Protein AF-A0A2E7P7Y0-F1 (afdb_monomer_lite)

Radius of gyration: 20.43 Å; chains: 1; bounding box: 57×57×49 Å

Foldseek 3Di:
DDPDPPPPDDPPPDPPLVVLQCLCQDPVLVVVVVVLQVVVQVDWDFPVSCVVSCVVSVNNVCNVVNQVVCVVVVQKDKDKAWAQDDDPPDPRGPDITITIHGDDPPPD

Secondary structure (DSSP, 8-state):
--------PPPPPPPHHHHHHHHHTSHHHHHHHHHHHHHTTTS-B-GGGGHHHHHHHT-TTTHHHHHHHHHHTTSSEEEEEESS-SSTTSTT---EEEEEEPPTT---

Structure (mmCIF, N/CA/C/O backbone):
data_AF-A0A2E7P7Y0-F1
#
_entry.id   AF-A0A2E7P7Y0-F1
#
loop_
_atom_site.group_PDB
_atom_site.id
_atom_site.type_symbol
_atom_site.label_atom_id
_atom_site.label_alt_id
_atom_site.label_comp_id
_atom_site.label_asym_id
_atom_site.label_entity_id
_atom_site.label_seq_id
_atom_site.pdbx_PDB_ins_code
_atom_site.Cartn_x
_atom_site.Cartn_y
_atom_site.Cartn_z
_atom_site.occupancy
_atom_site.B_iso_or_equiv
_atom_site.auth_seq_id
_atom_site.auth_comp_id
_atom_site.auth_asym_id
_atom_site.auth_atom_id
_atom_site.pdbx_PDB_model_num
ATOM 1 N N . MET A 1 1 ? 44.136 28.606 -32.671 1.00 40.25 1 MET A N 1
ATOM 2 C CA . MET A 1 1 ? 43.612 28.026 -31.418 1.00 40.25 1 MET A CA 1
ATOM 3 C C . MET A 1 1 ? 42.392 27.204 -31.773 1.00 40.25 1 MET A C 1
ATOM 5 O O . MET A 1 1 ? 41.390 27.782 -32.167 1.00 40.25 1 MET A O 1
ATOM 9 N N . VAL A 1 2 ? 42.505 25.879 -31.737 1.00 45.91 2 VAL A N 1
ATOM 10 C CA . VAL A 1 2 ? 41.358 24.984 -31.921 1.00 45.91 2 VAL A CA 1
ATOM 11 C C . VAL A 1 2 ? 40.875 24.647 -30.520 1.00 45.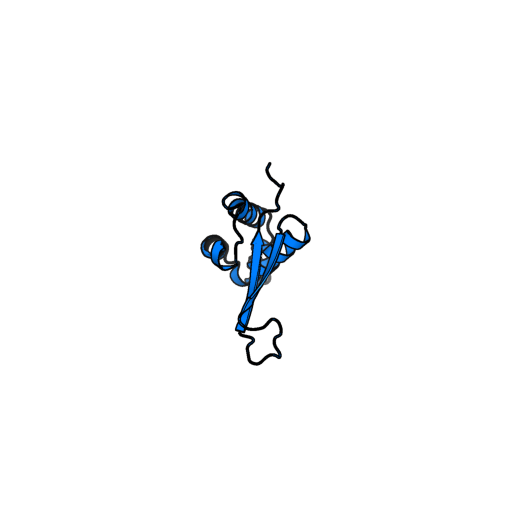91 2 VAL A C 1
ATOM 13 O O . VAL A 1 2 ? 41.578 23.964 -29.782 1.00 45.91 2 VAL A O 1
ATOM 16 N N . ALA A 1 3 ? 39.732 25.202 -30.122 1.00 51.44 3 ALA A N 1
ATOM 17 C CA . ALA A 1 3 ? 39.066 24.791 -28.898 1.00 51.44 3 ALA A CA 1
ATOM 18 C C . ALA A 1 3 ? 38.566 23.359 -29.118 1.00 51.44 3 ALA A C 1
ATOM 20 O O . ALA A 1 3 ? 37.609 23.124 -29.856 1.00 51.44 3 ALA A O 1
ATOM 21 N N . GLN A 1 4 ? 39.283 22.399 -28.546 1.00 55.00 4 GLN A N 1
ATOM 22 C CA . GLN A 1 4 ? 38.854 21.015 -28.470 1.00 55.00 4 GLN A CA 1
ATOM 23 C C . GLN A 1 4 ? 37.615 20.996 -27.573 1.00 55.00 4 GLN A C 1
ATOM 25 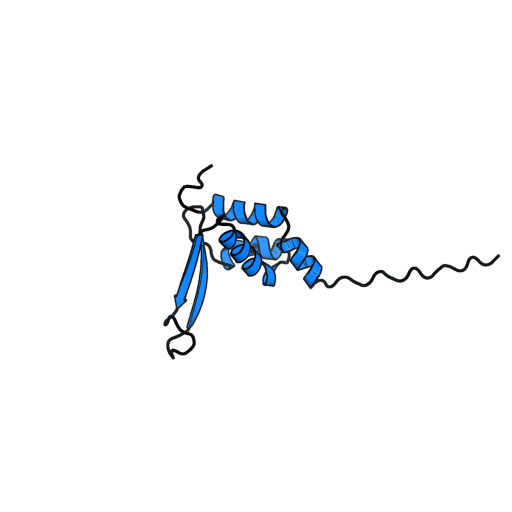O O . GLN A 1 4 ? 37.715 21.249 -26.376 1.00 55.00 4 GLN A O 1
ATOM 30 N N . LEU A 1 5 ? 36.442 20.781 -28.175 1.00 57.16 5 LEU A N 1
ATOM 31 C CA . LEU A 1 5 ? 35.214 20.466 -27.453 1.00 57.16 5 LEU A CA 1
ATOM 32 C C . LEU A 1 5 ? 35.509 19.225 -26.613 1.00 57.16 5 LEU A C 1
ATOM 34 O O . LEU A 1 5 ? 35.567 18.115 -27.144 1.00 57.16 5 LEU A O 1
ATOM 38 N N . GLU A 1 6 ? 35.760 19.424 -25.321 1.00 57.84 6 GLU A N 1
ATOM 39 C CA . GLU A 1 6 ? 35.765 18.336 -24.360 1.00 57.84 6 GLU A CA 1
ATOM 40 C C . GLU A 1 6 ? 34.430 17.614 -24.522 1.00 57.84 6 GLU A C 1
ATOM 42 O O . GLU A 1 6 ? 33.353 18.179 -24.322 1.00 57.84 6 GLU A O 1
ATOM 47 N N . LEU A 1 7 ? 34.512 16.372 -25.000 1.00 57.50 7 LEU A N 1
ATOM 48 C CA . LEU A 1 7 ? 33.410 15.430 -25.029 1.00 57.50 7 LEU A CA 1
ATOM 49 C C . LEU A 1 7 ? 32.934 15.286 -23.586 1.00 57.50 7 LEU A C 1
ATOM 51 O O . LEU A 1 7 ? 33.486 14.487 -22.831 1.00 57.50 7 LEU A O 1
ATOM 55 N N . PHE A 1 8 ? 31.935 16.080 -23.198 1.00 63.34 8 PHE A N 1
ATOM 56 C CA . PHE A 1 8 ? 31.195 15.869 -21.966 1.00 63.34 8 PHE A CA 1
ATOM 57 C C . PHE A 1 8 ? 30.722 14.420 -22.003 1.00 63.34 8 PHE A C 1
ATOM 59 O O . PHE A 1 8 ? 29.852 14.062 -22.804 1.00 63.34 8 PHE A O 1
ATOM 66 N N . GLN A 1 9 ? 31.356 13.563 -21.200 1.00 60.94 9 GLN A N 1
ATOM 67 C CA . GLN A 1 9 ? 30.917 12.187 -21.063 1.00 60.94 9 GLN A CA 1
ATOM 68 C C . GLN A 1 9 ? 29.448 12.247 -20.665 1.00 60.94 9 GLN A C 1
ATOM 70 O O . GLN A 1 9 ? 29.099 12.894 -19.675 1.00 60.94 9 GLN A O 1
ATOM 75 N N . ARG A 1 10 ? 28.576 11.642 -21.483 1.00 60.53 10 ARG A N 1
ATOM 76 C CA . ARG A 1 10 ? 27.153 11.565 -21.159 1.00 60.53 10 ARG A CA 1
ATOM 77 C C . ARG A 1 10 ? 27.071 10.959 -19.758 1.00 60.53 10 ARG A C 1
ATOM 79 O O . ARG A 1 10 ? 27.630 9.873 -19.576 1.00 60.53 10 ARG A O 1
ATOM 86 N N . PRO A 1 11 ? 26.432 11.632 -18.784 1.00 64.38 11 PRO A N 1
ATOM 87 C CA . PRO A 1 11 ? 26.245 11.027 -17.481 1.00 64.38 11 PRO A CA 1
ATOM 88 C C . PRO A 1 11 ? 25.603 9.650 -17.685 1.00 64.38 11 PRO A C 1
ATOM 90 O O . PRO A 1 11 ? 24.770 9.507 -18.592 1.00 64.38 11 PRO A O 1
ATOM 93 N N . PRO A 1 12 ? 26.024 8.630 -16.916 1.00 71.88 12 PRO A N 1
ATOM 94 C CA . PRO A 1 12 ? 25.496 7.287 -17.075 1.00 71.88 12 PRO A CA 1
ATOM 95 C C . PRO A 1 12 ? 23.973 7.361 -17.014 1.00 71.88 12 PRO A C 1
ATOM 97 O O . PRO A 1 12 ? 23.404 7.981 -16.111 1.00 71.88 12 PRO A O 1
ATOM 100 N N . ALA A 1 13 ? 23.318 6.789 -18.024 1.00 71.44 13 ALA A N 1
ATOM 101 C CA . ALA A 1 13 ? 21.869 6.751 -18.069 1.00 71.44 13 ALA A CA 1
ATOM 102 C C . ALA A 1 13 ? 21.380 6.039 -16.803 1.00 71.44 13 ALA A C 1
ATOM 104 O O . ALA A 1 13 ? 21.729 4.884 -16.564 1.00 71.44 13 ALA A O 1
ATOM 105 N N . ARG A 1 14 ? 20.623 6.752 -15.965 1.00 75.12 14 ARG A N 1
ATOM 106 C CA . ARG A 1 14 ? 20.038 6.166 -14.758 1.00 75.12 14 ARG A CA 1
ATOM 107 C C . ARG A 1 14 ? 19.004 5.126 -15.176 1.00 75.12 14 ARG A C 1
ATOM 109 O O . ARG A 1 14 ? 18.208 5.387 -16.079 1.00 75.12 14 ARG A O 1
ATOM 116 N N . ASP A 1 15 ? 19.022 3.961 -14.529 1.00 83.31 15 ASP A N 1
ATOM 117 C CA . ASP A 1 15 ? 18.042 2.912 -14.796 1.00 83.31 15 ASP A CA 1
ATOM 118 C C . ASP A 1 15 ? 16.644 3.452 -14.464 1.00 83.31 15 ASP A C 1
ATOM 120 O O . ASP A 1 15 ? 16.391 3.988 -13.382 1.00 83.31 15 ASP A O 1
ATOM 124 N N . SER A 1 16 ? 15.720 3.302 -15.410 1.00 82.12 16 SER A N 1
ATOM 125 C CA . SER A 1 16 ? 14.302 3.627 -15.237 1.00 82.12 16 SER A CA 1
ATOM 126 C C . SER A 1 16 ? 13.693 3.015 -13.967 1.00 82.12 16 SER A C 1
ATOM 128 O O . SER A 1 16 ? 12.814 3.618 -13.351 1.00 82.12 16 SER A O 1
ATOM 130 N N . ARG A 1 17 ? 14.191 1.850 -13.535 1.00 82.62 17 ARG A N 1
ATOM 131 C CA . ARG A 1 17 ? 13.759 1.167 -12.313 1.00 82.62 17 ARG A CA 1
ATOM 132 C C . ARG A 1 17 ? 14.189 1.903 -11.054 1.00 82.62 17 ARG A C 1
ATOM 134 O O . ARG A 1 17 ? 13.397 1.967 -10.118 1.00 82.62 17 ARG A O 1
ATOM 141 N N . ASP A 1 18 ? 15.390 2.478 -11.042 1.00 86.56 18 ASP A N 1
ATOM 142 C CA . ASP A 1 18 ? 15.888 3.256 -9.904 1.00 86.56 18 ASP A CA 1
ATOM 143 C C . ASP A 1 18 ? 15.105 4.559 -9.759 1.00 86.56 18 ASP A C 1
ATOM 145 O O . ASP A 1 18 ? 14.711 4.925 -8.655 1.00 86.56 18 ASP A O 1
ATOM 149 N N . ILE A 1 19 ? 14.790 5.213 -10.880 1.00 87.94 19 ILE A N 1
ATOM 150 C CA . ILE A 1 19 ? 13.944 6.413 -10.893 1.00 87.94 19 ILE A CA 1
ATOM 151 C C . ILE A 1 19 ? 12.538 6.082 -10.370 1.00 87.94 19 ILE A C 1
ATOM 153 O O . ILE A 1 19 ? 12.018 6.784 -9.502 1.00 87.94 19 ILE A O 1
ATOM 157 N N . ALA A 1 20 ? 11.929 4.994 -10.857 1.00 89.38 20 ALA A N 1
ATOM 158 C CA . ALA A 1 20 ? 10.612 4.553 -10.399 1.00 89.38 20 ALA A CA 1
ATOM 159 C C . ALA A 1 20 ? 10.618 4.181 -8.909 1.00 89.38 20 ALA A C 1
ATOM 161 O O . ALA A 1 20 ? 9.669 4.495 -8.192 1.00 89.38 20 ALA A O 1
ATOM 162 N N . ARG A 1 21 ? 11.699 3.557 -8.427 1.00 92.56 21 ARG A N 1
ATOM 163 C CA . ARG A 1 21 ? 11.896 3.258 -7.007 1.00 92.56 21 ARG A CA 1
ATOM 164 C C . ARG A 1 21 ? 11.953 4.544 -6.188 1.00 92.56 21 ARG A C 1
ATOM 166 O O . ARG A 1 21 ? 11.178 4.694 -5.253 1.00 92.56 21 ARG A O 1
ATOM 173 N N . GLU A 1 22 ? 12.831 5.480 -6.532 1.00 93.38 22 GLU A N 1
ATOM 174 C CA . GLU A 1 22 ? 12.955 6.755 -5.813 1.00 93.38 22 GLU A CA 1
ATOM 175 C C . GLU A 1 22 ? 11.631 7.515 -5.761 1.00 93.38 22 GLU A C 1
ATOM 177 O O . GLU A 1 22 ? 11.245 8.004 -4.698 1.00 93.38 22 GLU A O 1
ATOM 182 N N . LYS A 1 23 ? 10.891 7.544 -6.876 1.00 94.50 23 LYS A N 1
ATOM 183 C CA . LYS A 1 23 ? 9.556 8.141 -6.909 1.00 94.50 23 LYS A CA 1
ATOM 184 C C . LYS A 1 23 ? 8.586 7.400 -5.987 1.00 94.50 23 LYS A C 1
ATOM 1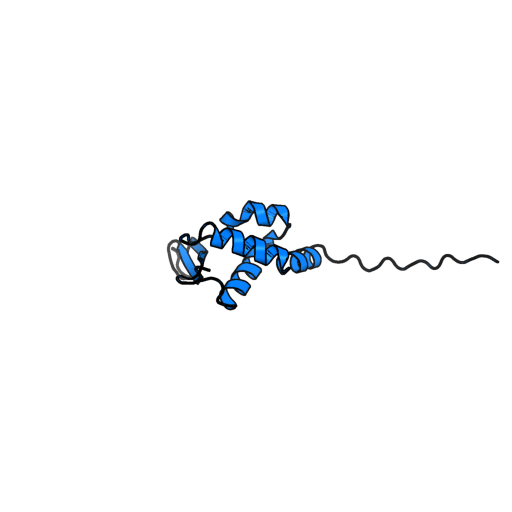86 O O . LYS A 1 23 ? 7.904 8.054 -5.205 1.00 94.50 23 LYS A O 1
ATOM 191 N N . ALA A 1 24 ? 8.548 6.067 -6.022 1.00 95.19 24 ALA A N 1
ATOM 192 C CA . ALA A 1 24 ? 7.653 5.264 -5.186 1.00 95.19 24 ALA A CA 1
ATOM 193 C C . ALA A 1 24 ? 7.861 5.501 -3.683 1.00 95.19 24 ALA A C 1
ATOM 195 O O . ALA A 1 24 ? 6.895 5.573 -2.932 1.00 95.19 24 ALA A O 1
ATOM 196 N N . PHE A 1 25 ? 9.112 5.652 -3.248 1.00 96.06 25 PHE A N 1
ATOM 197 C CA . PHE A 1 25 ? 9.454 5.874 -1.839 1.00 96.06 25 PHE A CA 1
ATOM 198 C C . PHE A 1 25 ? 9.464 7.357 -1.427 1.00 96.06 25 PHE A C 1
ATOM 200 O O . PHE A 1 25 ? 9.826 7.662 -0.287 1.00 96.06 25 PHE A O 1
ATOM 207 N N . SER A 1 26 ? 9.074 8.266 -2.326 1.00 96.56 26 SER A N 1
ATOM 208 C CA . SER A 1 26 ? 9.005 9.704 -2.057 1.00 96.56 26 SER A CA 1
ATOM 209 C C . SER A 1 26 ? 7.880 10.068 -1.082 1.00 96.56 26 SER A C 1
ATOM 211 O O . SER A 1 26 ? 6.866 9.377 -0.978 1.00 96.56 26 SER A O 1
ATOM 213 N N . ILE A 1 27 ? 8.051 11.198 -0.390 1.00 95.31 27 ILE A N 1
ATOM 214 C CA . ILE A 1 27 ? 7.061 11.733 0.560 1.00 95.31 27 ILE A CA 1
ATOM 215 C C . ILE A 1 27 ? 5.728 12.031 -0.140 1.00 95.31 27 ILE A C 1
ATOM 217 O O . ILE A 1 27 ? 4.673 11.770 0.424 1.00 95.31 27 ILE A O 1
ATOM 221 N N . GLU A 1 28 ? 5.775 12.537 -1.372 1.00 95.94 28 GLU A N 1
ATOM 222 C CA . GLU A 1 28 ? 4.591 12.837 -2.187 1.00 95.94 28 GLU A CA 1
ATOM 223 C C . GLU A 1 28 ? 3.726 11.588 -2.406 1.00 95.94 28 GLU A C 1
ATOM 225 O O . GLU A 1 28 ? 2.529 11.604 -2.128 1.00 95.94 28 GLU A O 1
ATOM 230 N N . VAL A 1 29 ? 4.339 10.480 -2.838 1.00 96.06 29 VAL A N 1
ATOM 231 C CA . VAL A 1 29 ? 3.625 9.214 -3.065 1.00 96.06 29 VAL A CA 1
ATOM 232 C C . VAL A 1 29 ? 3.076 8.652 -1.758 1.00 96.06 29 VAL A C 1
ATOM 234 O O . VAL A 1 29 ? 1.934 8.200 -1.723 1.00 96.06 29 VAL A O 1
ATOM 237 N N . GLU A 1 30 ? 3.851 8.706 -0.673 1.00 96.12 30 GLU A N 1
ATOM 238 C CA . GLU A 1 30 ? 3.370 8.266 0.637 1.00 96.12 30 GLU A CA 1
ATOM 239 C C . GLU A 1 30 ? 2.147 9.073 1.097 1.00 96.12 30 GLU A C 1
ATOM 241 O O . GLU A 1 30 ? 1.167 8.487 1.548 1.00 96.12 30 GLU A O 1
ATOM 246 N N . GLN A 1 31 ? 2.157 10.398 0.942 1.00 95.94 31 GLN A N 1
ATOM 247 C CA . GLN A 1 31 ? 1.018 11.248 1.298 1.00 95.94 31 GLN A CA 1
ATOM 248 C C . GLN A 1 31 ? -0.229 10.931 0.466 1.00 95.94 31 GLN A C 1
ATOM 250 O O . GLN A 1 31 ? -1.328 10.874 1.019 1.00 95.94 31 GLN A O 1
ATOM 255 N N . GLU A 1 32 ? -0.076 10.689 -0.838 1.00 96.88 32 GLU A N 1
ATOM 256 C CA . GLU A 1 32 ? -1.190 10.268 -1.693 1.00 96.88 32 GLU A CA 1
ATOM 257 C C . GLU A 1 32 ? -1.754 8.909 -1.250 1.00 96.88 32 GLU A C 1
ATOM 259 O O . GLU A 1 32 ? -2.968 8.770 -1.121 1.00 96.88 32 GLU A O 1
ATOM 264 N N . ILE A 1 33 ? -0.894 7.938 -0.921 1.00 96.31 33 ILE A N 1
ATOM 265 C CA . ILE A 1 33 ? -1.316 6.633 -0.385 1.00 96.31 33 ILE A CA 1
ATOM 266 C C . ILE A 1 33 ? -2.101 6.810 0.921 1.00 96.31 33 ILE A C 1
ATOM 268 O O . ILE A 1 33 ? -3.197 6.270 1.062 1.00 96.31 33 ILE A O 1
ATOM 272 N N . LEU A 1 34 ? -1.570 7.583 1.871 1.00 95.19 34 LEU A N 1
ATOM 273 C CA . LEU A 1 34 ? -2.234 7.826 3.155 1.00 95.19 34 LEU A CA 1
ATOM 274 C C . LEU A 1 34 ? -3.560 8.582 2.986 1.00 95.19 34 LEU A C 1
ATOM 276 O O . LEU A 1 34 ? -4.479 8.363 3.768 1.00 95.19 34 LEU A O 1
ATOM 280 N N . THR A 1 35 ? -3.687 9.422 1.956 1.00 95.06 35 THR A N 1
ATOM 281 C CA . THR A 1 35 ? -4.946 10.104 1.615 1.00 95.06 35 THR A CA 1
ATOM 282 C C . THR A 1 35 ? -6.008 9.119 1.124 1.00 95.06 35 THR A C 1
ATOM 284 O O . THR A 1 35 ? -7.171 9.228 1.505 1.00 95.06 35 THR A O 1
ATOM 287 N N . VAL A 1 36 ? -5.623 8.120 0.323 1.00 95.44 36 VAL A N 1
ATOM 288 C CA . VAL A 1 36 ? -6.549 7.053 -0.092 1.00 95.44 36 VAL A CA 1
ATOM 289 C C . VAL A 1 36 ? -7.059 6.301 1.137 1.00 95.44 36 VAL A C 1
ATOM 291 O O . VAL A 1 36 ? -8.270 6.154 1.296 1.00 95.44 36 VAL A O 1
ATOM 294 N N . PHE A 1 37 ? -6.169 5.904 2.050 1.00 95.25 37 PHE A N 1
ATOM 295 C CA . PHE A 1 37 ? -6.588 5.229 3.279 1.00 95.25 37 PHE A CA 1
ATOM 296 C C . PHE A 1 37 ? -7.457 6.103 4.181 1.00 95.25 37 PHE A C 1
ATOM 298 O O . PHE A 1 37 ? -8.468 5.620 4.675 1.00 95.25 37 PHE A O 1
ATOM 305 N N . SER A 1 38 ? -7.119 7.379 4.385 1.00 92.62 38 SER A N 1
ATOM 306 C CA . SER A 1 38 ? -7.927 8.255 5.239 1.00 92.62 38 SER A CA 1
ATOM 307 C C . SER A 1 38 ? -9.323 8.503 4.660 1.00 92.62 38 SER A C 1
ATOM 309 O O . SER A 1 38 ? -10.281 8.626 5.417 1.00 92.62 38 SER A O 1
ATOM 311 N N . SER A 1 39 ? -9.464 8.507 3.328 1.00 93.81 39 SER A N 1
ATOM 312 C CA . SER A 1 39 ? -10.764 8.622 2.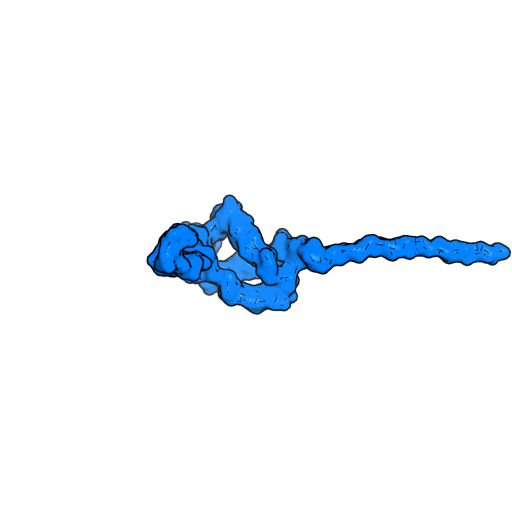654 1.00 93.81 39 SER A CA 1
ATOM 313 C C . SER A 1 39 ? -11.641 7.367 2.771 1.00 93.81 39 SER A C 1
ATOM 315 O O . SER A 1 39 ? -12.857 7.458 2.620 1.00 93.81 39 SER A O 1
ATOM 317 N N . ARG A 1 40 ? -11.036 6.207 3.059 1.00 93.69 40 ARG A N 1
ATOM 318 C CA . ARG A 1 40 ? -11.686 4.889 3.168 1.00 93.69 40 ARG A CA 1
ATOM 319 C C . ARG A 1 40 ? -11.237 4.181 4.450 1.00 93.69 40 ARG A C 1
ATOM 321 O O . ARG A 1 40 ? -10.874 3.009 4.430 1.00 93.69 40 ARG A O 1
ATOM 328 N N . ALA A 1 41 ? -11.221 4.910 5.569 1.00 90.94 41 ALA A N 1
ATOM 329 C CA . ALA A 1 41 ? -10.561 4.471 6.805 1.00 90.94 41 ALA A CA 1
ATOM 330 C C . ALA A 1 41 ? -11.124 3.160 7.386 1.00 90.94 41 ALA A C 1
ATOM 332 O O . ALA A 1 41 ? -10.407 2.406 8.040 1.00 90.94 41 ALA A O 1
ATOM 333 N N . GLU A 1 42 ? -12.398 2.867 7.127 1.00 92.38 42 GLU A N 1
ATOM 334 C CA . GLU A 1 42 ? -13.060 1.652 7.609 1.00 92.38 42 GLU A CA 1
ATOM 335 C C . GLU A 1 42 ? -12.820 0.430 6.706 1.00 92.38 42 GLU A C 1
ATOM 337 O O . GLU A 1 42 ? -13.136 -0.697 7.093 1.00 92.38 42 GLU A O 1
ATOM 342 N N . GLU A 1 43 ? -12.230 0.620 5.524 1.00 94.75 43 GLU A N 1
ATOM 343 C CA . GLU A 1 43 ? -12.090 -0.419 4.508 1.00 94.75 43 GLU A CA 1
ATOM 344 C C . GLU A 1 43 ? -10.702 -1.068 4.503 1.00 94.75 43 GLU A C 1
ATOM 346 O O . GLU A 1 43 ? -9.664 -0.414 4.613 1.00 94.75 43 GLU A O 1
ATOM 351 N N . TRP A 1 44 ? -10.687 -2.385 4.290 1.00 95.56 44 TRP A N 1
ATOM 352 C CA . TRP A 1 44 ? -9.470 -3.118 3.957 1.00 95.56 44 TRP A CA 1
ATOM 353 C C . TRP A 1 44 ? -9.168 -2.955 2.469 1.00 95.56 44 TRP A C 1
ATOM 355 O O . TRP A 1 44 ? -9.862 -3.532 1.631 1.00 95.56 44 TRP A O 1
ATOM 365 N N . LEU A 1 45 ? -8.121 -2.201 2.149 1.00 95.69 45 LEU A N 1
ATOM 366 C CA . LEU A 1 45 ? -7.684 -1.944 0.783 1.00 95.69 45 LEU A CA 1
ATOM 367 C C . LEU A 1 45 ? -6.627 -2.954 0.336 1.00 95.69 45 LEU A C 1
ATOM 369 O O . LEU A 1 45 ? -5.766 -3.383 1.106 1.00 95.69 45 LEU A O 1
ATOM 373 N N . SER A 1 46 ? -6.691 -3.302 -0.939 1.00 93.25 46 SER A N 1
ATOM 374 C CA . SER A 1 46 ? -5.775 -4.199 -1.641 1.00 93.25 46 SER A CA 1
ATOM 375 C C .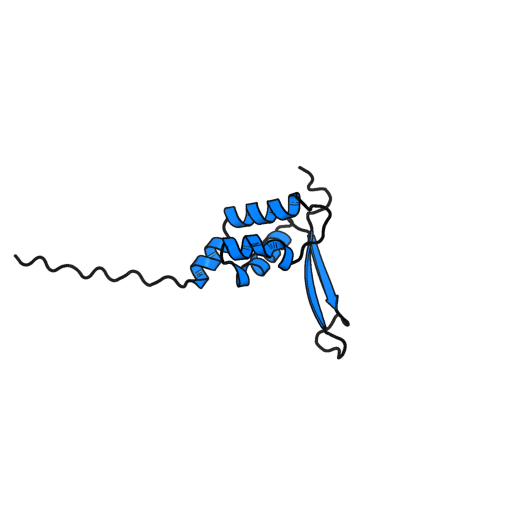 SER A 1 46 ? -4.894 -3.413 -2.611 1.00 93.25 46 SER A C 1
ATOM 377 O O . SER A 1 46 ? -5.110 -2.227 -2.863 1.00 93.25 46 SER A O 1
ATOM 379 N N . TYR A 1 47 ? -3.926 -4.082 -3.236 1.00 91.06 47 TYR A N 1
ATOM 380 C CA . TYR A 1 47 ? -3.102 -3.474 -4.285 1.00 91.06 47 TYR A CA 1
ATOM 381 C C . TYR A 1 47 ? -3.939 -2.831 -5.413 1.00 91.06 47 TYR A C 1
ATOM 383 O O . TYR A 1 47 ? -3.581 -1.766 -5.920 1.00 91.06 47 TYR A O 1
ATOM 391 N N . SER A 1 48 ? -5.057 -3.454 -5.809 1.00 91.50 48 SER A N 1
ATOM 392 C CA . SER A 1 48 ? -5.904 -2.959 -6.905 1.00 91.50 48 SER A CA 1
ATOM 393 C C . SER A 1 48 ? -6.562 -1.612 -6.625 1.00 91.50 48 SER A C 1
ATOM 395 O O . SER A 1 48 ? -6.791 -0.857 -7.569 1.00 91.50 48 SER A O 1
ATOM 397 N N . ASP A 1 49 ? -6.804 -1.272 -5.359 1.00 95.25 49 ASP A N 1
ATOM 398 C CA . ASP A 1 49 ? -7.430 -0.003 -4.970 1.00 95.25 49 ASP A CA 1
ATOM 399 C C . ASP A 1 49 ? -6.553 1.219 -5.291 1.00 95.25 49 ASP A C 1
ATOM 401 O O . ASP A 1 49 ? -7.039 2.344 -5.348 1.00 95.25 49 ASP A O 1
ATOM 405 N N . PHE A 1 50 ? -5.263 1.007 -5.558 1.00 95.25 50 PHE A N 1
ATOM 406 C CA . PHE A 1 50 ? -4.300 2.066 -5.859 1.00 95.25 50 PHE A CA 1
ATOM 407 C C . PHE A 1 50 ? -4.004 2.197 -7.355 1.00 95.25 50 PHE A C 1
ATOM 409 O O . PHE A 1 50 ? -3.053 2.885 -7.725 1.00 95.25 50 PHE A O 1
ATOM 416 N N . ARG A 1 51 ? -4.776 1.544 -8.237 1.00 93.88 51 ARG A N 1
ATOM 417 C CA . ARG A 1 51 ? -4.459 1.463 -9.673 1.00 93.88 51 ARG A CA 1
ATOM 418 C C . ARG A 1 51 ? -4.178 2.825 -10.311 1.00 93.88 51 ARG A C 1
ATOM 420 O O . ARG A 1 51 ? -3.177 2.965 -11.010 1.00 93.88 51 ARG A O 1
ATOM 427 N N . GLU A 1 52 ? -5.002 3.826 -10.016 1.00 94.38 52 GLU A N 1
ATOM 428 C CA . GLU A 1 52 ? -4.834 5.186 -10.539 1.00 94.38 52 GLU A CA 1
ATOM 429 C C . GLU A 1 52 ? -3.516 5.829 -10.085 1.00 94.38 52 GLU A C 1
ATOM 431 O O . GLU A 1 52 ? -2.777 6.385 -10.899 1.00 94.38 52 GLU A O 1
ATOM 436 N N . LEU A 1 53 ? -3.177 5.698 -8.799 1.00 94.44 53 LEU A N 1
ATOM 437 C CA . LEU A 1 53 ? -1.931 6.208 -8.222 1.00 94.44 53 LEU A CA 1
ATOM 438 C C . LEU A 1 53 ? -0.717 5.513 -8.850 1.00 94.44 53 LEU A C 1
ATOM 440 O O . LEU A 1 53 ? 0.271 6.159 -9.210 1.00 94.44 53 LEU A O 1
ATOM 444 N N . ILE A 1 54 ? -0.805 4.197 -9.034 1.00 93.88 54 ILE A N 1
ATOM 445 C CA . ILE A 1 54 ? 0.245 3.405 -9.668 1.00 93.88 54 ILE A CA 1
ATOM 446 C C . ILE A 1 54 ? 0.472 3.859 -11.112 1.00 93.88 54 ILE A C 1
ATOM 448 O O . ILE A 1 54 ? 1.621 4.057 -11.515 1.00 93.88 54 ILE A O 1
ATOM 452 N N . ASP A 1 55 ? -0.603 4.032 -11.881 1.00 93.94 55 ASP A N 1
ATOM 453 C CA . ASP A 1 55 ? -0.540 4.428 -13.286 1.00 93.94 55 ASP A CA 1
ATOM 454 C C . ASP A 1 55 ? -0.040 5.874 -13.448 1.00 93.94 55 ASP A C 1
ATOM 456 O O . ASP A 1 55 ? 0.721 6.146 -14.387 1.00 93.94 55 ASP A O 1
ATOM 460 N N . LYS A 1 56 ? -0.406 6.769 -12.517 1.00 94.94 56 LYS A N 1
ATOM 461 C CA . LYS A 1 56 ? 0.058 8.164 -12.433 1.00 94.94 56 LYS A CA 1
ATOM 462 C C . LYS A 1 56 ? 1.564 8.255 -12.183 1.00 94.94 56 LYS A C 1
ATOM 464 O O . LYS A 1 56 ? 2.252 8.981 -12.896 1.00 94.94 56 LYS A O 1
ATOM 469 N N . HIS A 1 57 ? 2.087 7.508 -11.208 1.00 93.81 57 HIS A N 1
ATOM 470 C CA . HIS A 1 57 ? 3.497 7.606 -10.792 1.00 93.81 57 HIS A CA 1
ATOM 471 C C . HIS A 1 57 ? 4.422 6.567 -11.440 1.00 93.81 57 HIS A C 1
ATOM 473 O O . HIS A 1 57 ? 5.637 6.650 -11.276 1.00 93.81 57 HIS A O 1
ATOM 479 N N . LYS A 1 58 ? 3.873 5.599 -12.188 1.00 92.50 58 LYS A N 1
ATOM 480 C CA . LYS A 1 58 ? 4.599 4.478 -12.818 1.00 92.50 58 LYS A CA 1
ATOM 481 C C . LYS A 1 58 ? 5.363 3.601 -11.817 1.00 92.50 58 LYS A C 1
ATOM 483 O O . LYS A 1 58 ? 6.494 3.191 -12.065 1.00 92.50 58 LYS A O 1
ATOM 488 N N . ILE A 1 59 ? 4.721 3.263 -10.696 1.00 92.69 59 ILE A N 1
ATOM 489 C CA . ILE A 1 59 ? 5.355 2.569 -9.554 1.00 92.69 59 ILE A CA 1
ATOM 490 C C . ILE A 1 59 ? 4.900 1.111 -9.354 1.00 92.69 59 ILE A C 1
ATOM 492 O O . ILE A 1 59 ? 4.967 0.596 -8.240 1.00 92.69 59 ILE A O 1
ATOM 496 N N . HIS A 1 60 ? 4.442 0.428 -10.412 1.00 91.00 60 HIS A N 1
ATOM 497 C CA . HIS A 1 60 ? 3.791 -0.895 -10.337 1.00 91.00 60 HIS A CA 1
ATOM 498 C C . HIS A 1 60 ? 4.482 -1.899 -9.407 1.00 91.00 60 HIS A C 1
ATOM 500 O O . HIS A 1 60 ? 3.877 -2.365 -8.443 1.00 91.00 60 HIS A O 1
ATOM 506 N N . SER A 1 61 ? 5.749 -2.216 -9.669 1.00 90.00 61 SER A N 1
ATOM 507 C CA . SER A 1 61 ? 6.503 -3.211 -8.898 1.00 90.00 61 SER A CA 1
ATOM 508 C C . SER A 1 61 ? 6.868 -2.747 -7.488 1.00 90.00 61 SER A C 1
ATOM 510 O O . SER A 1 61 ? 7.301 -3.555 -6.675 1.00 90.00 61 SER A O 1
ATOM 512 N N . TRP A 1 62 ? 6.727 -1.454 -7.192 1.00 94.31 62 TRP A N 1
ATOM 513 C CA . TRP A 1 62 ? 7.201 -0.848 -5.952 1.00 94.31 62 TRP A CA 1
ATOM 514 C C . TRP A 1 62 ? 6.093 -0.597 -4.935 1.00 94.31 62 TRP A C 1
ATOM 516 O O . TRP A 1 62 ? 6.395 -0.570 -3.745 1.00 94.31 62 TRP A O 1
ATOM 526 N N . LEU A 1 63 ? 4.829 -0.470 -5.357 1.00 94.56 63 LEU A N 1
ATOM 527 C CA . LEU A 1 63 ? 3.734 -0.157 -4.433 1.00 94.56 63 LEU A CA 1
ATOM 528 C C . LEU A 1 63 ? 3.644 -1.162 -3.275 1.00 94.56 63 LEU A C 1
ATOM 530 O O . LEU A 1 63 ? 3.548 -0.740 -2.129 1.00 94.56 63 LEU A O 1
ATOM 534 N N . GLY A 1 64 ? 3.733 -2.469 -3.543 1.00 93.38 64 GLY A N 1
ATOM 535 C CA . GLY A 1 64 ? 3.686 -3.481 -2.479 1.00 93.38 64 GLY A CA 1
ATOM 536 C C . GLY A 1 64 ? 4.794 -3.291 -1.435 1.00 93.38 64 GLY A C 1
ATOM 537 O O . GLY A 1 64 ? 4.547 -3.377 -0.234 1.00 93.38 64 GLY A O 1
ATOM 538 N N . HIS A 1 65 ? 6.004 -2.928 -1.873 1.00 94.25 65 HIS A N 1
ATOM 539 C CA . HIS A 1 65 ? 7.105 -2.611 -0.961 1.00 94.25 65 HIS A CA 1
ATOM 540 C C . HIS A 1 65 ? 6.846 -1.338 -0.147 1.00 94.25 65 HIS A C 1
ATOM 542 O O . HIS A 1 65 ? 7.208 -1.286 1.028 1.00 94.25 65 HIS A O 1
ATOM 548 N N . VAL A 1 66 ? 6.221 -0.325 -0.750 1.00 95.69 66 VAL A N 1
ATOM 549 C CA . VAL A 1 66 ? 5.854 0.922 -0.067 1.00 95.69 66 VAL A CA 1
ATOM 550 C C . VAL A 1 66 ? 4.767 0.662 0.978 1.00 95.69 66 VAL A C 1
ATOM 552 O O . VAL A 1 66 ? 4.947 1.045 2.130 1.00 95.69 66 VAL A O 1
ATOM 555 N N . LEU A 1 67 ? 3.695 -0.054 0.627 1.00 95.88 67 LEU A N 1
ATOM 556 C CA . LEU A 1 67 ? 2.621 -0.423 1.558 1.00 95.88 67 LEU A CA 1
ATOM 557 C C . LEU A 1 67 ? 3.158 -1.246 2.733 1.00 95.88 67 LEU A C 1
ATOM 559 O O . LEU A 1 67 ? 2.880 -0.936 3.890 1.00 95.88 67 LEU A O 1
ATOM 563 N N . HIS A 1 68 ? 4.011 -2.235 2.454 1.00 94.25 68 HIS A N 1
ATOM 564 C CA . HIS A 1 68 ? 4.646 -3.029 3.500 1.00 94.25 68 HIS A CA 1
ATOM 565 C C . HIS A 1 68 ? 5.567 -2.188 4.401 1.00 94.25 68 HIS A C 1
ATOM 567 O O . HIS A 1 68 ? 5.568 -2.381 5.616 1.00 94.25 68 HIS A O 1
ATOM 573 N N . ARG A 1 69 ? 6.323 -1.226 3.844 1.00 95.62 69 ARG A N 1
ATOM 574 C CA . ARG A 1 69 ? 7.121 -0.273 4.640 1.00 95.62 69 ARG A CA 1
ATOM 575 C C . ARG A 1 69 ? 6.225 0.541 5.574 1.00 95.62 69 ARG A C 1
ATOM 577 O O . ARG A 1 69 ? 6.486 0.571 6.770 1.00 95.62 69 ARG A O 1
ATOM 584 N N . ILE A 1 70 ? 5.175 1.165 5.041 1.00 94.88 70 ILE A N 1
ATOM 585 C CA . ILE A 1 70 ? 4.253 2.021 5.803 1.00 94.88 70 ILE A CA 1
ATOM 586 C C . ILE A 1 70 ? 3.569 1.219 6.925 1.00 94.88 70 ILE A C 1
ATOM 588 O O . ILE A 1 70 ? 3.479 1.692 8.058 1.00 94.88 70 ILE A O 1
ATOM 592 N N . ALA A 1 71 ? 3.149 -0.018 6.648 1.00 93.94 71 ALA A N 1
ATOM 593 C CA . ALA A 1 71 ? 2.592 -0.914 7.661 1.00 93.94 71 ALA A CA 1
ATOM 594 C C . ALA A 1 71 ? 3.615 -1.262 8.757 1.00 93.94 71 ALA A C 1
ATOM 596 O O . ALA A 1 71 ? 3.299 -1.205 9.942 1.00 93.94 71 ALA A O 1
ATOM 597 N N . ARG A 1 72 ? 4.876 -1.545 8.394 1.00 94.31 72 ARG A N 1
ATOM 598 C CA . ARG A 1 72 ? 5.959 -1.780 9.369 1.00 94.31 72 ARG A CA 1
ATOM 599 C C . ARG A 1 72 ? 6.288 -0.558 10.229 1.00 94.31 72 ARG A C 1
ATOM 601 O O . ARG A 1 72 ? 6.787 -0.729 11.336 1.00 94.31 72 ARG A O 1
ATOM 608 N N . GLU A 1 73 ? 6.020 0.646 9.736 1.00 94.00 73 GLU A N 1
ATOM 609 C CA . GLU A 1 73 ? 6.118 1.895 10.502 1.00 94.00 73 GLU A CA 1
ATOM 610 C C . GLU A 1 73 ? 4.924 2.109 11.454 1.00 94.00 73 GLU A C 1
ATOM 612 O O . GLU A 1 73 ? 4.883 3.110 12.164 1.00 94.00 73 GLU A O 1
ATOM 617 N N . GLY A 1 74 ? 3.951 1.190 11.480 1.00 91.88 74 GLY A N 1
ATOM 618 C CA . GLY A 1 74 ? 2.768 1.260 12.342 1.00 91.88 74 GLY A CA 1
ATOM 619 C C . GLY A 1 74 ? 1.695 2.234 11.854 1.00 91.88 74 GLY A C 1
ATOM 620 O O . GLY A 1 74 ? 0.748 2.516 12.581 1.00 91.88 74 GLY A O 1
ATOM 621 N N . LYS A 1 75 ? 1.825 2.760 10.629 1.00 92.81 75 LYS A N 1
ATOM 622 C CA . LYS A 1 75 ? 0.857 3.703 10.044 1.00 92.81 75 LYS A CA 1
ATOM 623 C C . LYS A 1 75 ? -0.374 3.011 9.454 1.00 92.81 75 LYS A C 1
ATOM 625 O O . LYS A 1 75 ? -1.366 3.685 9.203 1.00 92.81 75 LYS A O 1
ATOM 630 N N . LEU A 1 76 ? -0.293 1.704 9.204 1.00 94.12 76 LEU A N 1
ATOM 631 C CA . LEU A 1 76 ? -1.360 0.880 8.637 1.00 94.12 76 LEU A CA 1
ATOM 632 C C . LEU A 1 76 ? -1.431 -0.455 9.370 1.00 94.12 76 LEU A C 1
ATOM 634 O O . LEU A 1 76 ? -0.404 -1.026 9.739 1.00 94.12 76 LEU A O 1
ATOM 638 N N . GLU A 1 77 ? -2.642 -0.975 9.507 1.00 94.38 77 GLU A N 1
ATOM 639 C CA . GLU A 1 77 ? -2.874 -2.371 9.848 1.00 94.38 77 GLU A CA 1
ATOM 640 C C . GLU A 1 77 ? -2.663 -3.239 8.607 1.00 94.38 77 GLU A C 1
ATOM 642 O O . GLU A 1 77 ? -2.916 -2.807 7.482 1.00 94.38 77 GLU A O 1
ATOM 647 N N . THR A 1 78 ? -2.201 -4.472 8.808 1.00 94.56 78 THR A N 1
ATOM 648 C CA . THR A 1 78 ? -1.973 -5.444 7.736 1.00 94.56 78 THR A CA 1
ATOM 649 C C . THR A 1 78 ? -2.686 -6.745 8.068 1.00 94.56 78 THR A C 1
ATOM 651 O O . THR A 1 78 ? -2.648 -7.219 9.201 1.00 94.56 78 THR A O 1
ATOM 654 N N . SER A 1 79 ? -3.307 -7.345 7.063 1.00 94.00 79 SER A N 1
ATOM 655 C CA . SER A 1 79 ? -3.922 -8.664 7.144 1.00 94.00 79 SER A CA 1
ATOM 656 C C . SER A 1 79 ? -3.647 -9.414 5.853 1.00 94.00 79 SER A C 1
ATOM 658 O O . SER A 1 79 ? -3.503 -8.809 4.791 1.00 94.00 79 SER A O 1
ATOM 660 N N . ARG A 1 80 ? -3.556 -10.737 5.940 1.00 92.88 80 ARG A N 1
ATOM 661 C CA . ARG A 1 80 ? -3.354 -11.596 4.780 1.00 92.88 80 ARG A CA 1
ATOM 662 C C . ARG A 1 80 ? -4.572 -12.478 4.599 1.00 92.88 80 ARG A C 1
ATOM 664 O O . ARG A 1 80 ? -4.940 -13.224 5.502 1.00 92.88 80 ARG A O 1
ATOM 671 N N . LEU A 1 81 ? -5.183 -12.390 3.425 1.00 91.62 81 LEU A N 1
ATOM 672 C CA . LEU A 1 81 ? -6.308 -13.227 3.039 1.00 91.62 81 LEU A CA 1
ATOM 673 C C . LEU A 1 81 ? -5.799 -14.375 2.171 1.00 91.62 81 LEU A C 1
ATOM 675 O O . LEU A 1 81 ? -5.280 -14.135 1.086 1.00 91.62 81 LEU A O 1
ATOM 679 N N . TYR A 1 82 ? -5.959 -15.611 2.633 1.00 92.12 82 TYR A N 1
ATOM 680 C CA . TYR A 1 82 ? -5.576 -16.808 1.884 1.00 92.12 82 TYR A CA 1
ATOM 681 C C . TYR A 1 82 ? -6.770 -17.382 1.118 1.00 92.12 82 TYR A C 1
ATOM 683 O O . TYR A 1 82 ? -7.892 -17.402 1.627 1.00 92.12 82 TYR A O 1
ATOM 691 N N . TYR A 1 83 ? -6.528 -17.874 -0.096 1.00 91.25 83 TYR A N 1
ATOM 692 C CA . TYR A 1 83 ? -7.549 -18.496 -0.934 1.00 91.25 83 TYR A CA 1
ATOM 693 C C . TYR A 1 83 ? -7.348 -20.013 -0.990 1.00 91.25 83 TYR A C 1
ATOM 695 O O . TYR A 1 83 ? -6.308 -20.501 -1.434 1.00 91.25 83 TYR A O 1
ATOM 703 N N . GLY A 1 84 ? -8.378 -20.759 -0.586 1.00 92.44 84 GLY A N 1
ATOM 704 C CA . GLY A 1 84 ? -8.384 -22.223 -0.572 1.00 92.44 84 GLY A CA 1
ATOM 705 C C . GLY A 1 84 ? -7.661 -22.804 0.644 1.00 92.44 84 GLY A C 1
ATOM 706 O O . GLY A 1 84 ? -8.326 -23.275 1.562 1.00 92.44 84 GLY A O 1
ATOM 707 N N . ALA A 1 85 ? -6.334 -22.695 0.683 1.00 89.75 85 ALA A N 1
ATOM 708 C CA . ALA A 1 85 ? -5.501 -23.128 1.804 1.00 89.75 85 ALA A CA 1
ATOM 709 C C . ALA A 1 85 ? -4.490 -22.042 2.203 1.00 89.75 85 ALA A C 1
ATOM 711 O O . ALA A 1 85 ? -4.182 -21.141 1.425 1.00 89.75 85 ALA A O 1
ATOM 712 N N . GLU A 1 86 ? -3.954 -22.131 3.420 1.00 88.94 86 GLU A N 1
ATOM 713 C CA . GLU A 1 86 ? -2.982 -21.164 3.956 1.00 88.94 86 GLU A CA 1
ATOM 714 C C . GLU A 1 86 ? -1.549 -21.403 3.437 1.00 88.94 86 GLU A C 1
ATOM 716 O O . GLU A 1 86 ? -0.737 -20.480 3.372 1.00 88.94 86 GLU A O 1
ATOM 721 N N . TRP A 1 87 ? -1.232 -22.632 3.014 1.00 87.19 87 TRP A N 1
ATOM 722 C CA . TRP A 1 87 ? 0.145 -23.061 2.760 1.00 87.19 87 TRP A CA 1
ATOM 723 C C . TRP A 1 87 ? 0.396 -23.398 1.286 1.00 87.19 87 TRP A C 1
ATOM 725 O O . TRP A 1 87 ? -0.323 -24.229 0.742 1.00 87.19 87 TRP A O 1
ATOM 735 N N . PRO A 1 88 ? 1.473 -22.888 0.654 1.00 83.00 88 PRO A N 1
ATOM 736 C CA . PRO A 1 88 ? 1.804 -23.176 -0.749 1.00 83.00 88 PRO A CA 1
ATOM 737 C C . PRO A 1 88 ? 2.032 -24.652 -1.115 1.00 83.00 88 PRO A C 1
ATOM 739 O O . PRO A 1 88 ? 2.130 -24.974 -2.295 1.00 83.00 88 PRO A O 1
ATOM 742 N N . GLY A 1 89 ? 2.180 -25.538 -0.125 1.00 86.19 89 GLY A N 1
ATOM 743 C CA . GLY A 1 89 ? 2.342 -26.982 -0.327 1.00 86.19 89 GLY A CA 1
ATOM 744 C C . GLY A 1 89 ? 1.030 -27.771 -0.331 1.00 86.19 89 GLY A C 1
ATOM 745 O O . GLY A 1 89 ? 1.059 -28.978 -0.556 1.00 86.19 89 GLY A O 1
ATOM 746 N N . ASP A 1 90 ? -0.095 -27.114 -0.060 1.00 92.44 90 ASP A N 1
ATOM 747 C CA . ASP A 1 90 ? -1.416 -27.730 -0.067 1.00 92.44 90 ASP A CA 1
ATOM 748 C C . ASP A 1 90 ? -2.002 -27.726 -1.496 1.00 92.44 90 ASP A C 1
ATOM 750 O O . ASP A 1 90 ? -1.942 -26.688 -2.163 1.00 92.44 90 ASP A O 1
ATOM 754 N N . PRO A 1 91 ? -2.569 -28.842 -1.997 1.00 93.19 91 PRO A N 1
ATOM 755 C CA . PRO A 1 91 ? -3.220 -28.886 -3.309 1.00 93.19 91 PRO A CA 1
ATOM 756 C C . PRO A 1 91 ? -4.345 -27.858 -3.490 1.00 93.19 91 PRO A C 1
ATOM 758 O O . PRO A 1 91 ? -4.607 -27.438 -4.617 1.00 93.19 91 PRO A O 1
ATOM 761 N N . ASP A 1 92 ? -4.992 -27.443 -2.400 1.00 94.12 92 ASP A N 1
ATOM 762 C CA . ASP A 1 92 ? -6.063 -26.451 -2.416 1.00 94.12 92 ASP A CA 1
ATOM 763 C C . ASP A 1 92 ? -5.545 -25.008 -2.321 1.00 94.12 92 ASP A C 1
ATOM 765 O O . ASP A 1 92 ? -6.340 -24.066 -2.342 1.00 94.12 92 ASP A O 1
ATOM 769 N N . TYR A 1 93 ? -4.227 -24.789 -2.270 1.00 93.56 93 TYR A N 1
ATOM 770 C CA . TYR A 1 93 ? -3.644 -23.451 -2.234 1.00 93.56 93 TYR A CA 1
ATOM 771 C C . TYR A 1 93 ? -3.849 -22.693 -3.548 1.00 93.56 93 TYR A C 1
ATOM 773 O O . TYR A 1 93 ? -3.368 -23.088 -4.611 1.00 93.56 93 TYR A O 1
ATOM 781 N N . ARG A 1 94 ? -4.516 -21.536 -3.466 1.00 93.06 94 ARG A N 1
ATOM 782 C CA . ARG A 1 94 ? -4.793 -20.657 -4.618 1.00 93.06 94 ARG A CA 1
ATOM 783 C C . ARG A 1 94 ? -4.115 -19.293 -4.522 1.00 93.06 94 ARG A C 1
ATOM 785 O O . ARG A 1 94 ? -4.374 -18.430 -5.357 1.00 93.06 94 ARG A O 1
ATOM 792 N N . GLY A 1 95 ? -3.243 -19.097 -3.536 1.00 92.00 95 GLY A N 1
ATOM 793 C CA . GLY A 1 95 ? -2.552 -17.832 -3.304 1.00 92.00 95 GLY A CA 1
ATOM 794 C C . GLY A 1 95 ? -3.073 -17.070 -2.091 1.00 92.00 95 GLY A C 1
ATOM 795 O O . GLY A 1 95 ? -3.913 -17.551 -1.330 1.00 92.00 95 GLY A O 1
ATOM 796 N N . PHE A 1 96 ? -2.569 -15.851 -1.936 1.00 91.94 96 PHE A N 1
ATOM 797 C CA . PHE A 1 96 ? -3.010 -14.909 -0.917 1.00 91.94 96 PHE A CA 1
ATOM 798 C C . PHE A 1 96 ? -3.085 -13.491 -1.484 1.00 91.94 96 PHE A C 1
ATOM 800 O O . PHE A 1 96 ? -2.508 -13.198 -2.531 1.00 91.94 96 PHE A O 1
ATOM 807 N N . ASP A 1 97 ? -3.777 -12.621 -0.760 1.00 91.19 97 ASP A N 1
ATOM 808 C CA . ASP A 1 97 ? -3.836 -11.184 -0.993 1.00 91.19 97 ASP A CA 1
ATOM 809 C C . ASP A 1 97 ? -3.463 -10.443 0.297 1.00 91.19 97 ASP A C 1
ATOM 811 O O . ASP A 1 97 ? -3.981 -10.752 1.376 1.00 91.19 97 ASP A O 1
ATOM 815 N N . ASP A 1 98 ? -2.536 -9.492 0.188 1.00 93.12 98 ASP A N 1
ATOM 816 C CA . ASP A 1 98 ? -2.158 -8.624 1.300 1.00 93.12 98 ASP A CA 1
ATOM 817 C C . ASP A 1 98 ? -3.115 -7.428 1.325 1.00 93.12 98 ASP A C 1
ATOM 819 O O . ASP A 1 98 ? -3.230 -6.672 0.355 1.00 93.12 98 ASP A O 1
ATOM 823 N N . ARG A 1 99 ? -3.796 -7.251 2.456 1.00 95.19 99 ARG A N 1
ATOM 824 C CA . ARG A 1 99 ? -4.731 -6.156 2.688 1.00 95.19 99 ARG A CA 1
ATOM 825 C C . ARG A 1 99 ? -4.234 -5.240 3.785 1.00 95.19 99 ARG A C 1
ATOM 827 O O . ARG A 1 99 ? -3.626 -5.679 4.762 1.00 95.19 99 ARG A O 1
ATOM 834 N N . TYR A 1 100 ? -4.555 -3.967 3.630 1.00 96.00 100 TYR A N 1
ATOM 835 C CA . TYR A 1 100 ? -4.126 -2.902 4.518 1.00 96.00 100 TYR A CA 1
ATOM 836 C C . TYR A 1 100 ? -5.330 -2.077 4.956 1.00 96.00 100 TYR A C 1
ATOM 838 O O . TYR A 1 100 ? -6.241 -1.857 4.161 1.00 96.00 100 TYR A O 1
ATOM 846 N N . LYS A 1 101 ? -5.341 -1.600 6.197 1.00 95.50 101 LYS A N 1
ATOM 847 C CA . LYS A 1 101 ? -6.413 -0.743 6.721 1.00 95.50 101 LYS A CA 1
ATOM 848 C C . LYS A 1 101 ? -5.817 0.422 7.501 1.00 95.50 101 LYS A C 1
ATOM 850 O O . LYS A 1 101 ? -4.709 0.326 8.035 1.00 95.50 101 LYS A O 1
ATOM 855 N N . TRP A 1 102 ? -6.545 1.532 7.551 1.00 93.50 102 TRP A N 1
ATOM 856 C CA . TRP A 1 102 ? -6.213 2.620 8.462 1.00 93.50 102 TRP A CA 1
ATOM 857 C C . TRP A 1 102 ? -6.385 2.160 9.922 1.00 93.50 102 TRP A C 1
ATOM 859 O O . TRP A 1 102 ? -7.410 1.551 10.227 1.00 93.50 102 TRP A O 1
ATOM 869 N N . PRO A 1 103 ? -5.428 2.429 10.830 1.00 88.38 103 PRO A N 1
ATOM 870 C CA . PRO A 1 103 ? -5.515 1.933 12.198 1.00 88.38 103 PRO A CA 1
ATOM 871 C C . PRO A 1 103 ? -6.719 2.499 12.951 1.00 88.38 103 PRO A C 1
ATOM 873 O O . PRO A 1 103 ? -6.977 3.711 12.904 1.0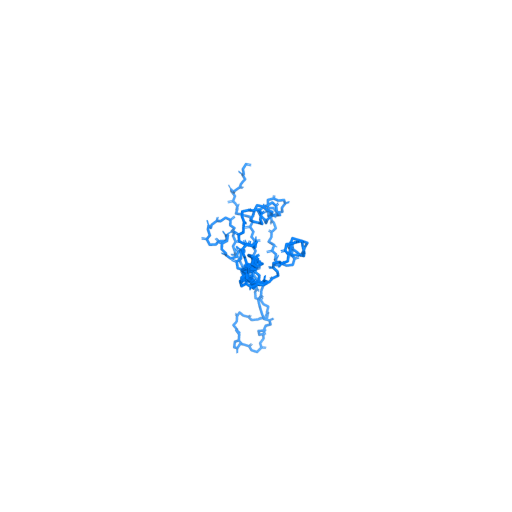0 88.38 103 PRO A O 1
ATOM 876 N N . GLU A 1 104 ? -7.425 1.646 13.692 1.00 77.44 104 GLU A N 1
ATOM 877 C CA . GLU A 1 104 ? -8.523 2.089 14.555 1.00 77.44 104 GLU A CA 1
ATOM 878 C C . GLU A 1 104 ? -7.977 2.998 15.673 1.00 77.44 104 GLU A C 1
ATOM 880 O O . GLU A 1 104 ? -7.084 2.627 16.433 1.00 77.44 104 GLU A O 1
ATOM 885 N N . GLY A 1 105 ? -8.473 4.238 15.742 1.00 66.00 105 GLY A N 1
ATOM 886 C CA . GLY A 1 105 ? -7.987 5.265 16.675 1.00 66.00 105 GLY A CA 1
ATOM 887 C C . GLY A 1 105 ? -7.013 6.284 16.073 1.00 66.00 105 GLY A C 1
ATOM 888 O O . GLY A 1 105 ? -6.657 7.249 16.744 1.00 66.00 105 GLY A O 1
ATOM 889 N N . ASN A 1 106 ? -6.640 6.146 14.798 1.00 59.91 106 ASN A N 1
ATOM 890 C CA . ASN A 1 106 ? -5.873 7.159 14.068 1.00 59.91 106 ASN A CA 1
ATOM 891 C C . ASN A 1 106 ? -6.798 8.198 13.392 1.00 59.91 106 ASN A C 1
ATOM 893 O O . ASN A 1 106 ? -6.554 8.653 12.272 1.00 59.91 106 ASN A O 1
ATOM 897 N N . THR A 1 107 ? -7.905 8.545 14.055 1.00 50.66 107 THR A N 1
ATOM 898 C CA . THR A 1 107 ? -8.739 9.705 13.724 1.00 50.66 107 THR A CA 1
ATOM 899 C C . THR A 1 107 ? -8.014 10.950 14.214 1.00 50.66 107 THR A C 1
ATOM 901 O O . THR A 1 107 ? -7.994 11.226 15.414 1.00 50.66 107 THR A O 1
ATOM 904 N N . LYS A 1 108 ? -7.359 11.653 13.288 1.00 47.56 108 LYS A N 1
ATOM 905 C CA . LYS A 1 108 ? -6.956 13.045 13.507 1.00 47.56 108 LYS A CA 1
ATOM 906 C C . LYS A 1 108 ? -8.168 13.927 13.771 1.00 47.56 108 LYS A C 1
ATOM 908 O O . LYS A 1 108 ? -9.204 13.691 13.112 1.00 47.56 108 LYS A O 1
#

pLDDT: mean 87.08, std 13.6, range [40.25, 96.88]

Sequence (108 aa):
MVAQLELFQRPPARDSRDIAREKAFSIEVEQEILTVFSSRAEEWLSYSDFRELIDKHKIHSWLGHVLHRIAREGKLETSRLYYGAEWPGDPDYRGFDDRYKWPEGNTK